Protein AF-A0A167TFJ3-F1 (afdb_monomer)

Organism: NCBI:txid1759441

Solvent-accessible surface area (backbone atoms only — not comparable to full-atom values): 4261 Å² total; per-residue (Å²): 134,84,76,80,48,77,47,81,48,74,47,66,56,60,97,74,83,81,62,89,46,70,68,56,54,54,46,48,76,78,42,83,74,84,44,66,52,75,42,64,56,97,89,37,80,56,44,68,57,67,69,36,60,92,60,36,34,94,47,72,47,72,34,76,94

Structure (mmCIF, N/CA/C/O backbone):
data_AF-A0A167TFJ3-F1
#
_entry.id   AF-A0A167TFJ3-F1
#
loop_
_atom_site.group_PDB
_atom_site.id
_atom_site.type_symbol
_atom_site.label_atom_id
_atom_site.label_alt_id
_atom_site.label_comp_id
_atom_site.label_asym_id
_atom_site.label_entity_id
_atom_site.label_seq_id
_atom_site.pdbx_PDB_ins_code
_atom_site.Cartn_x
_atom_site.Cartn_y
_atom_site.Cartn_z
_atom_site.occupancy
_atom_site.B_iso_or_equiv
_atom_site.auth_seq_id
_atom_site.auth_comp_id
_atom_site.auth_asym_id
_atom_site.auth_atom_id
_atom_site.pdbx_PDB_model_num
ATOM 1 N N . MET A 1 1 ? 24.956 -6.631 -21.126 1.00 49.59 1 MET A N 1
ATOM 2 C CA . MET A 1 1 ? 24.655 -5.738 -19.986 1.00 49.59 1 MET A CA 1
ATOM 3 C C . MET A 1 1 ? 23.212 -5.292 -20.148 1.00 49.59 1 MET A C 1
ATOM 5 O O . MET A 1 1 ? 22.893 -4.797 -21.221 1.00 49.59 1 MET A O 1
ATOM 9 N N . ALA A 1 2 ? 22.335 -5.564 -19.180 1.00 66.00 2 ALA A N 1
ATOM 10 C CA . ALA A 1 2 ? 20.944 -5.110 -19.242 1.00 66.00 2 ALA A CA 1
ATOM 11 C C . ALA A 1 2 ? 20.885 -3.610 -18.915 1.00 66.00 2 ALA A C 1
ATOM 13 O O . ALA A 1 2 ? 21.608 -3.149 -18.032 1.00 66.00 2 ALA A O 1
ATOM 14 N N . GLN A 1 3 ? 20.079 -2.847 -19.652 1.00 66.44 3 GLN A N 1
ATOM 15 C CA . GLN A 1 3 ? 19.826 -1.446 -19.318 1.00 66.44 3 GLN A CA 1
ATOM 16 C C . GLN A 1 3 ? 18.960 -1.370 -18.051 1.00 66.44 3 GLN A C 1
ATOM 18 O O . GLN A 1 3 ? 18.040 -2.182 -17.930 1.00 66.44 3 GLN A O 1
ATOM 23 N N . PRO A 1 4 ? 19.215 -0.411 -17.139 1.00 68.69 4 PRO A N 1
ATOM 24 C CA . PRO A 1 4 ? 18.338 -0.167 -15.999 1.00 68.69 4 PRO A CA 1
ATOM 25 C C . PRO A 1 4 ? 16.927 0.122 -16.505 1.00 68.69 4 PRO A C 1
ATOM 27 O O . PRO A 1 4 ? 16.739 1.026 -17.324 1.00 68.69 4 PRO A O 1
ATOM 30 N N . GLN A 1 5 ? 15.943 -0.642 -16.039 1.00 75.44 5 GLN A N 1
ATOM 31 C CA . GLN A 1 5 ? 14.548 -0.382 -16.372 1.00 75.44 5 GLN A CA 1
ATOM 32 C C . GLN A 1 5 ? 13.943 0.488 -15.275 1.00 75.44 5 GLN A C 1
ATOM 34 O O . GLN A 1 5 ? 14.005 0.153 -14.090 1.00 75.44 5 GLN A O 1
ATOM 39 N N . SER A 1 6 ? 13.374 1.627 -15.670 1.00 77.88 6 SER A N 1
ATOM 40 C CA . SER A 1 6 ? 12.611 2.478 -14.766 1.00 77.88 6 SER A CA 1
ATOM 41 C C . SER A 1 6 ? 11.123 2.203 -14.928 1.00 77.88 6 SER A C 1
ATOM 43 O O . SER A 1 6 ? 10.573 2.222 -16.028 1.00 77.88 6 SER A O 1
ATOM 45 N N . TYR A 1 7 ? 10.467 1.950 -13.802 1.00 82.50 7 TYR A N 1
ATOM 46 C CA . TYR A 1 7 ? 9.025 1.760 -13.736 1.00 82.50 7 TYR A CA 1
ATOM 47 C C . TYR A 1 7 ? 8.403 2.895 -12.936 1.00 82.50 7 TYR A C 1
ATOM 49 O O . TYR A 1 7 ? 8.996 3.388 -11.972 1.00 82.50 7 TYR A O 1
ATOM 57 N N . LEU A 1 8 ? 7.198 3.293 -13.333 1.00 84.94 8 LEU A N 1
ATOM 58 C CA . LEU A 1 8 ? 6.461 4.380 -12.710 1.00 84.94 8 LEU A CA 1
ATOM 59 C C . LEU A 1 8 ? 5.125 3.851 -12.197 1.00 84.94 8 LEU A C 1
ATOM 61 O O . LEU A 1 8 ? 4.342 3.288 -12.959 1.00 84.94 8 LEU A O 1
ATOM 65 N N . ILE A 1 9 ? 4.885 4.018 -10.898 1.00 83.69 9 ILE A N 1
ATOM 66 C CA . ILE A 1 9 ? 3.617 3.654 -10.263 1.00 83.69 9 ILE A CA 1
ATOM 67 C C . ILE A 1 9 ? 3.066 4.874 -9.542 1.00 83.69 9 ILE A C 1
ATOM 69 O O . ILE A 1 9 ? 3.752 5.493 -8.727 1.00 83.69 9 ILE A O 1
ATOM 73 N N . THR A 1 10 ? 1.804 5.186 -9.812 1.00 82.12 10 THR A N 1
ATOM 74 C CA . THR A 1 10 ? 1.056 6.226 -9.109 1.00 82.12 10 THR A CA 1
ATOM 75 C C . THR A 1 10 ? 0.063 5.567 -8.165 1.00 82.12 10 THR A C 1
ATOM 77 O O . THR A 1 10 ? -0.796 4.798 -8.591 1.00 82.12 10 THR A O 1
ATOM 80 N N . PHE A 1 11 ? 0.164 5.891 -6.880 1.00 80.12 11 PHE A N 1
ATOM 81 C CA . PHE A 1 11 ? -0.827 5.503 -5.882 1.00 80.12 11 PHE A CA 1
ATOM 82 C C . PHE A 1 11 ? -1.719 6.715 -5.645 1.00 80.12 11 PHE A C 1
ATOM 84 O O . PHE A 1 11 ? -1.203 7.718 -5.170 1.00 80.12 11 PHE A O 1
ATOM 91 N N . GLN A 1 12 ? -3.008 6.640 -5.997 1.00 76.69 12 GLN A N 1
ATOM 92 C CA . GLN A 1 12 ? -3.973 7.738 -5.791 1.00 76.69 12 GLN A CA 1
ATOM 93 C C . GLN A 1 12 ? -4.696 7.648 -4.438 1.00 76.69 12 GLN A C 1
ATOM 95 O O . GLN A 1 12 ? -5.057 8.648 -3.821 1.00 76.69 12 GLN A O 1
ATOM 100 N N . GLY A 1 13 ? -4.912 6.432 -3.954 1.00 71.25 13 GLY A N 1
ATOM 101 C CA . GLY A 1 13 ? -5.676 6.177 -2.746 1.00 71.25 13 GLY A CA 1
ATOM 102 C C . GLY A 1 13 ? -6.004 4.701 -2.633 1.00 71.25 13 GLY A C 1
ATOM 103 O O . GLY A 1 13 ? -5.703 3.910 -3.527 1.00 71.25 13 GLY A O 1
ATOM 104 N N . ILE A 1 14 ? -6.610 4.337 -1.512 1.00 72.00 14 ILE A N 1
ATOM 105 C CA . ILE A 1 14 ? -7.232 3.029 -1.346 1.00 72.00 14 ILE A CA 1
ATOM 106 C C . ILE A 1 14 ? -8.682 3.304 -0.973 1.00 72.00 14 ILE A C 1
ATOM 108 O O . ILE A 1 14 ? -8.933 3.810 0.124 1.00 72.00 14 ILE A O 1
ATOM 112 N N . ASP A 1 15 ? -9.602 3.001 -1.891 1.00 65.06 15 ASP A N 1
ATOM 113 C CA . ASP A 1 15 ? -11.039 3.239 -1.702 1.00 65.06 15 ASP A CA 1
ATOM 114 C C . ASP A 1 15 ? -11.565 2.475 -0.482 1.00 65.06 15 ASP A C 1
ATOM 116 O O . ASP A 1 15 ? -12.228 3.046 0.383 1.00 65.06 15 ASP A O 1
ATOM 120 N N . GLU A 1 16 ? -11.170 1.207 -0.339 1.00 63.38 16 GLU A N 1
ATOM 121 C CA . GLU A 1 16 ? -11.519 0.382 0.813 1.00 63.38 16 GLU A CA 1
ATOM 122 C C . GLU A 1 16 ? -10.295 -0.349 1.371 1.00 63.38 16 GLU A C 1
ATOM 124 O O . GLU A 1 16 ? -9.776 -1.308 0.805 1.00 63.38 16 GLU A O 1
ATOM 129 N N . LEU A 1 17 ? -9.834 0.091 2.544 1.00 65.81 17 LEU A N 1
ATOM 130 C CA . LEU A 1 17 ? -8.904 -0.683 3.363 1.00 65.81 17 LEU A CA 1
ATOM 131 C C . LEU A 1 17 ? -9.707 -1.688 4.193 1.00 65.81 17 LEU A C 1
ATOM 133 O O . LEU A 1 17 ? -10.128 -1.385 5.315 1.00 65.81 17 LEU A O 1
ATOM 137 N N . SER A 1 18 ? -9.914 -2.890 3.652 1.00 64.69 18 SER A N 1
ATOM 138 C CA . SER A 1 18 ? -10.438 -4.012 4.428 1.00 64.69 18 SER A CA 1
ATOM 139 C C . SER A 1 18 ? -9.319 -4.590 5.295 1.00 64.69 18 SER A C 1
ATOM 141 O O . SER A 1 18 ? -8.407 -5.267 4.820 1.00 64.69 18 SER A O 1
ATOM 143 N N . TRP A 1 19 ? -9.369 -4.309 6.590 1.00 68.38 19 TRP A N 1
ATOM 144 C CA . TRP A 1 19 ? -8.420 -4.872 7.541 1.00 68.38 19 TRP A CA 1
ATOM 145 C C . TRP A 1 19 ? -8.832 -6.302 7.871 1.00 68.38 19 TRP A C 1
ATOM 147 O O . TRP A 1 19 ? -9.877 -6.532 8.478 1.00 68.38 19 TRP A O 1
ATOM 157 N N . THR A 1 20 ? -7.984 -7.262 7.523 1.00 74.19 20 THR A N 1
ATOM 158 C CA . THR A 1 20 ? -8.181 -8.670 7.894 1.00 74.19 20 THR A CA 1
ATOM 159 C C . THR A 1 20 ? -8.050 -8.891 9.404 1.00 74.19 20 THR A C 1
ATOM 161 O O . THR A 1 20 ? -8.627 -9.824 9.954 1.00 74.19 20 THR A O 1
ATOM 164 N N . SER A 1 21 ? -7.334 -8.004 10.105 1.00 74.88 21 SER A N 1
ATOM 165 C CA . SER A 1 21 ? -7.183 -8.049 11.558 1.00 74.88 21 SER A CA 1
ATOM 166 C C . SER A 1 21 ? -8.237 -7.203 12.274 1.00 74.88 21 SER A C 1
ATOM 168 O O . SER A 1 21 ? -8.175 -5.972 12.293 1.00 74.88 21 SER A O 1
ATOM 170 N N . THR A 1 22 ? -9.148 -7.877 12.978 1.00 79.44 22 THR A N 1
ATOM 171 C CA . THR A 1 22 ? -10.173 -7.261 13.837 1.00 79.44 22 THR A CA 1
ATOM 172 C C . THR A 1 22 ? -9.581 -6.320 14.892 1.00 79.44 22 THR A C 1
ATOM 174 O O . THR A 1 22 ? -10.191 -5.307 15.242 1.00 79.44 22 THR A O 1
ATOM 177 N N . ALA A 1 23 ? -8.389 -6.636 15.408 1.00 80.25 23 ALA A N 1
ATOM 178 C CA . ALA A 1 23 ? -7.693 -5.804 16.386 1.00 80.25 23 ALA A CA 1
ATOM 179 C C . ALA A 1 23 ? -7.247 -4.469 15.770 1.00 80.25 23 ALA A C 1
ATOM 181 O O . ALA A 1 23 ? -7.505 -3.412 16.351 1.00 80.25 23 ALA A O 1
ATOM 182 N N . TYR A 1 24 ? -6.672 -4.498 14.564 1.00 75.56 24 TYR A N 1
ATOM 183 C CA . TYR A 1 24 ? -6.279 -3.287 13.839 1.00 75.56 24 TYR A CA 1
ATOM 184 C C . TYR A 1 24 ? -7.484 -2.427 13.448 1.00 75.56 24 TYR A C 1
ATOM 186 O O . TYR A 1 24 ? -7.438 -1.207 13.626 1.00 75.56 24 TYR A O 1
ATOM 194 N N . SER A 1 25 ? -8.597 -3.036 13.020 1.00 76.94 25 SER A N 1
ATOM 195 C CA . SER A 1 25 ? -9.834 -2.296 12.722 1.00 76.94 25 SER A CA 1
ATOM 196 C C . SER A 1 25 ? -10.344 -1.520 13.938 1.00 76.94 25 SER A C 1
ATOM 198 O O . SER A 1 25 ? -10.790 -0.380 13.811 1.00 76.94 25 SER A O 1
ATOM 200 N N . LYS A 1 26 ? -10.272 -2.121 15.135 1.00 83.00 26 LYS A N 1
ATOM 201 C CA .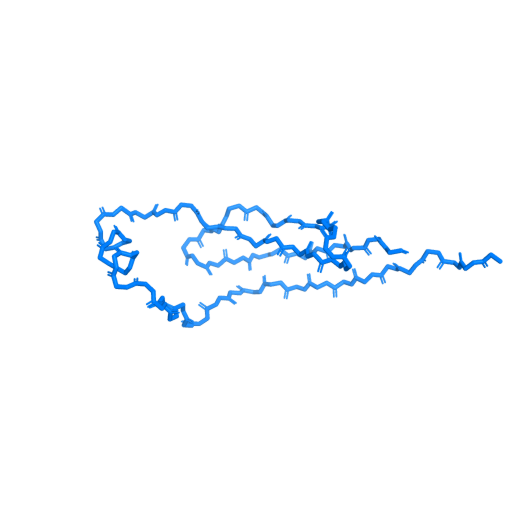 LYS A 1 26 ? -10.654 -1.466 16.398 1.00 83.00 26 LYS A CA 1
ATOM 202 C C . LYS A 1 26 ? -9.656 -0.380 16.805 1.00 83.00 26 LYS A C 1
ATOM 204 O O . LYS A 1 26 ? -10.080 0.692 17.234 1.00 83.00 26 LYS A O 1
ATOM 209 N N . LEU A 1 27 ? -8.357 -0.634 16.651 1.00 82.06 27 LEU A N 1
ATOM 210 C CA . LEU A 1 27 ? -7.292 0.318 16.975 1.00 82.06 27 LEU A CA 1
ATOM 211 C C . LEU A 1 27 ? -7.400 1.594 16.129 1.00 82.06 27 LEU A C 1
ATOM 213 O O . LEU A 1 27 ? -7.391 2.691 16.684 1.00 82.06 27 LEU A O 1
ATOM 217 N N . ARG A 1 28 ? -7.600 1.462 14.809 1.00 76.06 28 ARG A N 1
ATOM 218 C CA . ARG A 1 28 ? -7.706 2.600 13.880 1.00 76.06 28 ARG A CA 1
ATOM 219 C C . ARG A 1 28 ? -8.900 3.520 14.166 1.00 76.06 28 ARG A C 1
ATOM 221 O O . ARG A 1 28 ? -8.855 4.712 13.876 1.00 76.06 28 ARG A O 1
ATOM 228 N N . LYS A 1 29 ? -9.984 2.980 14.733 1.00 78.94 29 LYS A N 1
ATOM 229 C CA . LYS A 1 29 ? -11.136 3.792 15.163 1.00 78.94 29 LYS A CA 1
ATOM 230 C C . LYS A 1 29 ? -10.800 4.694 16.354 1.00 78.94 29 LYS A C 1
ATOM 232 O O . LYS A 1 29 ? -11.441 5.723 16.518 1.00 78.9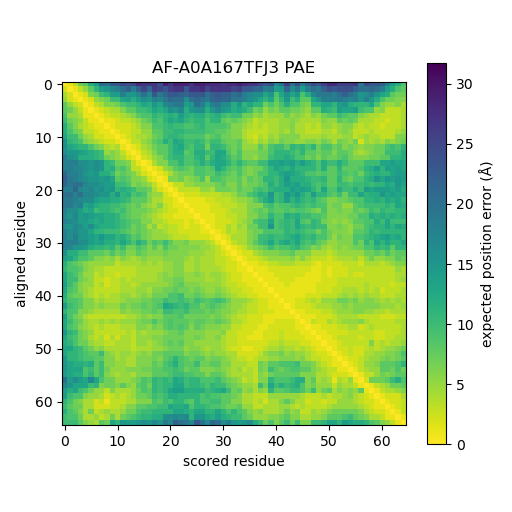4 29 LYS A O 1
ATOM 237 N N . LYS A 1 30 ? -9.820 4.310 17.177 1.00 83.38 30 LYS A N 1
ATOM 238 C CA . LYS A 1 30 ? -9.390 5.068 18.362 1.00 83.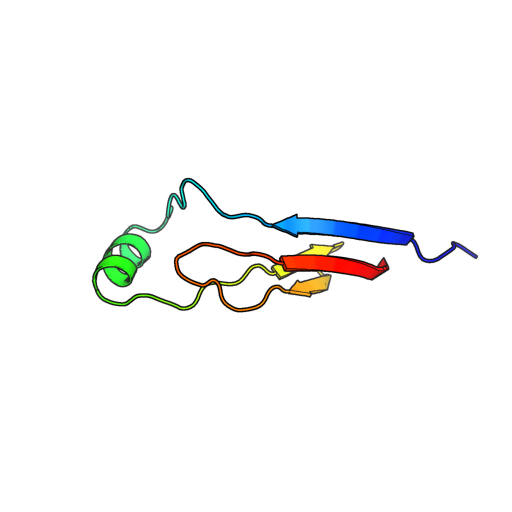38 30 LYS A CA 1
ATOM 239 C C . LYS A 1 30 ? -8.197 5.981 18.083 1.00 83.38 30 LYS A C 1
ATOM 241 O O . LYS A 1 30 ? -8.109 7.058 18.656 1.00 83.38 30 LYS A O 1
ATOM 246 N N . ILE A 1 31 ? -7.284 5.551 17.220 1.00 78.38 31 ILE A N 1
ATOM 247 C CA . ILE A 1 31 ? -6.045 6.254 16.875 1.00 78.38 31 ILE A CA 1
ATOM 248 C C . ILE A 1 31 ? -5.961 6.262 15.353 1.00 78.38 31 ILE A C 1
ATOM 250 O O . ILE A 1 31 ? -6.176 5.220 14.755 1.00 78.38 31 ILE A O 1
ATOM 254 N N . LYS A 1 32 ? -5.649 7.388 14.704 1.00 76.25 32 LYS A N 1
ATOM 255 C CA . LYS A 1 32 ? -5.393 7.414 13.252 1.00 76.25 32 LYS A CA 1
ATOM 256 C C . LYS A 1 32 ? -3.913 7.087 13.000 1.00 76.25 32 LYS A C 1
ATOM 258 O O . LYS A 1 32 ? -3.096 7.998 13.109 1.00 76.25 32 LYS A O 1
ATOM 263 N N . PRO A 1 33 ? -3.527 5.826 12.719 1.00 77.81 33 PRO A N 1
ATOM 264 C CA . PRO A 1 33 ? -2.139 5.506 12.437 1.00 77.81 33 PRO A CA 1
ATOM 265 C C . PRO A 1 33 ? -1.712 6.149 11.119 1.00 77.81 33 PRO A C 1
ATOM 267 O O . PRO A 1 33 ? -2.489 6.232 10.164 1.00 77.81 33 PRO A O 1
ATOM 270 N N . ASN A 1 34 ? -0.447 6.545 11.066 1.00 84.50 34 ASN A N 1
ATOM 271 C CA . ASN A 1 34 ? 0.201 6.953 9.832 1.00 84.50 34 ASN A CA 1
ATOM 272 C C . ASN A 1 34 ? 0.329 5.737 8.909 1.00 84.50 34 ASN A C 1
ATOM 274 O O . ASN A 1 34 ? 0.903 4.721 9.301 1.00 84.50 34 ASN A O 1
ATOM 278 N N . LEU A 1 35 ? -0.196 5.840 7.691 1.00 84.00 35 LEU A N 1
ATOM 279 C CA . LEU A 1 35 ? -0.127 4.779 6.687 1.00 84.00 35 LEU A CA 1
ATOM 280 C C . LEU A 1 35 ? 0.883 5.158 5.609 1.00 84.00 35 LEU A C 1
ATOM 282 O O . LEU A 1 35 ? 0.965 6.319 5.233 1.00 84.00 35 LEU A O 1
ATOM 286 N N . TYR A 1 36 ? 1.618 4.194 5.072 1.00 88.69 36 TYR A N 1
ATOM 287 C CA . TYR A 1 36 ? 2.461 4.363 3.889 1.00 88.69 36 TYR A CA 1
ATOM 288 C C . TYR A 1 36 ? 2.520 3.041 3.125 1.00 88.69 36 TYR A C 1
ATOM 290 O O . TYR A 1 36 ? 2.183 1.996 3.679 1.00 88.69 36 TYR A O 1
ATOM 298 N N . ILE A 1 37 ? 2.953 3.092 1.870 1.00 87.44 37 ILE A N 1
ATOM 299 C CA . ILE A 1 37 ? 3.082 1.925 1.000 1.00 87.44 37 ILE A CA 1
ATOM 300 C C . ILE A 1 37 ? 4.568 1.652 0.782 1.00 87.44 37 ILE A C 1
ATOM 302 O O . ILE A 1 37 ? 5.343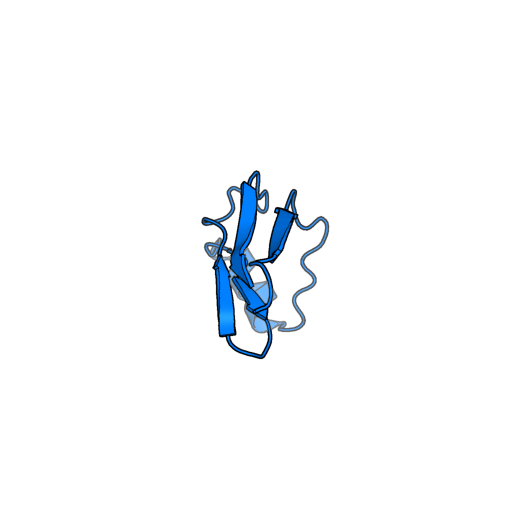 2.576 0.528 1.00 87.44 37 ILE A O 1
ATOM 306 N N . GLU A 1 38 ? 4.968 0.387 0.886 1.00 91.00 38 GLU A N 1
ATOM 307 C CA . GLU A 1 38 ? 6.282 -0.085 0.451 1.00 91.00 38 GLU A CA 1
ATOM 308 C C . GLU A 1 38 ? 6.129 -0.991 -0.759 1.00 91.00 38 GLU A C 1
ATOM 310 O O . GLU A 1 38 ? 5.253 -1.854 -0.788 1.00 91.00 38 GLU A O 1
ATOM 315 N N . VAL A 1 39 ? 7.018 -0.818 -1.732 1.00 88.31 39 VAL A N 1
ATOM 316 C CA . VAL A 1 39 ? 7.087 -1.678 -2.909 1.00 88.31 39 VAL A CA 1
ATOM 317 C C . VAL A 1 39 ? 8.341 -2.529 -2.818 1.00 88.31 39 VAL A C 1
ATOM 319 O O . VAL A 1 39 ? 9.442 -2.015 -2.592 1.00 88.31 39 VAL 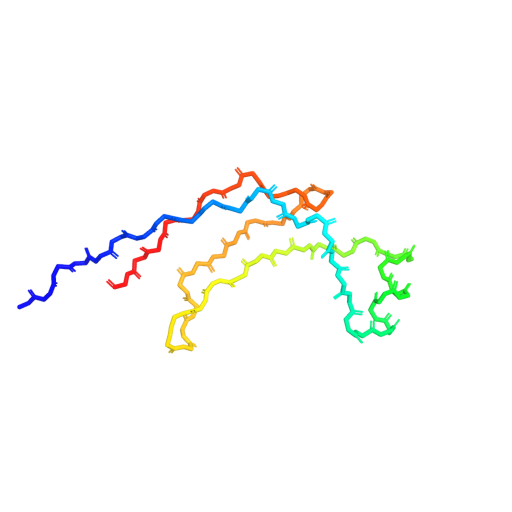A O 1
ATOM 322 N N . HIS A 1 40 ? 8.157 -3.836 -2.978 1.00 89.56 40 HIS A N 1
ATOM 323 C CA . HIS A 1 40 ? 9.215 -4.836 -2.933 1.00 89.56 40 HIS A CA 1
ATOM 324 C C . HIS A 1 40 ? 9.238 -5.609 -4.252 1.00 89.56 40 HIS A C 1
ATOM 326 O O . HIS A 1 40 ? 8.188 -6.020 -4.739 1.00 89.56 40 HIS A O 1
ATOM 332 N N . ILE A 1 41 ? 10.431 -5.811 -4.806 1.00 87.56 41 ILE A N 1
ATOM 333 C CA . ILE A 1 41 ? 10.696 -6.652 -5.982 1.00 87.56 41 ILE A CA 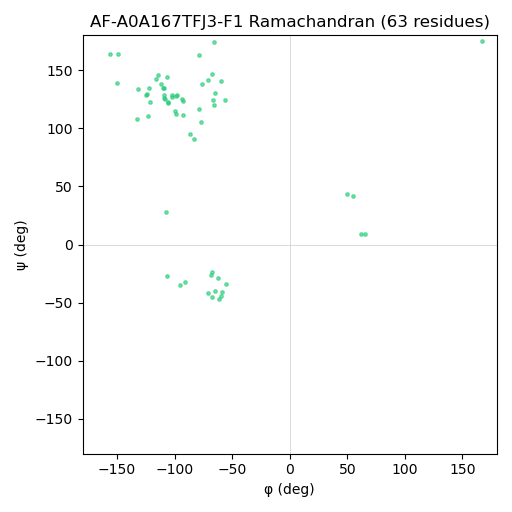1
ATOM 334 C C . ILE A 1 41 ? 11.737 -7.678 -5.545 1.00 87.56 41 ILE A C 1
ATOM 336 O O . ILE A 1 41 ? 12.718 -7.302 -4.906 1.00 87.56 41 ILE A O 1
ATOM 340 N N . ASP A 1 42 ? 11.494 -8.963 -5.806 1.00 89.94 42 ASP A N 1
ATOM 341 C CA . ASP A 1 42 ? 12.377 -10.065 -5.389 1.00 89.94 42 ASP 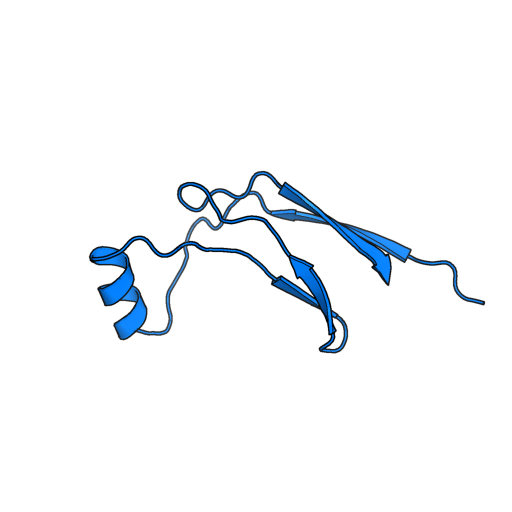A CA 1
ATOM 342 C C . ASP A 1 42 ? 12.770 -9.999 -3.901 1.00 89.94 42 ASP A C 1
ATOM 344 O O . ASP A 1 42 ? 13.928 -10.151 -3.518 1.00 89.94 42 ASP A O 1
ATOM 348 N N . HIS A 1 43 ? 11.786 -9.701 -3.044 1.00 89.00 43 HIS A N 1
ATOM 349 C CA . HIS A 1 43 ? 11.945 -9.511 -1.593 1.00 89.00 43 HIS A CA 1
ATOM 350 C C . HIS A 1 43 ? 12.858 -8.347 -1.164 1.00 89.00 43 HIS A C 1
ATOM 352 O O . HIS A 1 43 ? 13.144 -8.191 0.025 1.00 89.00 43 HIS A O 1
ATOM 358 N N . LYS A 1 44 ? 13.280 -7.489 -2.095 1.00 88.81 44 LYS A N 1
ATOM 359 C CA . LYS A 1 44 ? 14.029 -6.265 -1.815 1.00 88.81 44 LYS A CA 1
ATOM 360 C C . LYS A 1 44 ? 13.108 -5.056 -1.911 1.00 88.81 44 LYS A C 1
ATOM 362 O O . LYS A 1 44 ? 12.453 -4.840 -2.928 1.00 88.81 44 LYS A O 1
ATOM 367 N N . ARG A 1 45 ? 13.112 -4.205 -0.882 1.00 90.31 45 ARG A N 1
ATOM 368 C CA . ARG A 1 45 ? 12.404 -2.920 -0.929 1.00 90.31 45 ARG A CA 1
ATOM 369 C C . ARG A 1 45 ? 13.043 -2.007 -1.975 1.00 90.31 45 ARG A C 1
ATOM 371 O O . ARG A 1 45 ? 14.210 -1.642 -1.836 1.00 90.31 45 ARG A O 1
ATOM 378 N N . VAL A 1 46 ? 12.262 -1.600 -2.971 1.00 90.12 46 VAL A N 1
ATOM 379 C CA . VAL A 1 46 ? 12.715 -0.738 -4.075 1.00 90.12 46 VAL A CA 1
ATOM 380 C C . VAL A 1 46 ? 12.186 0.689 -3.972 1.00 90.12 46 VAL A C 1
ATOM 382 O O . VAL A 1 46 ? 12.847 1.614 -4.432 1.00 90.12 46 VAL A O 1
ATOM 385 N N . ALA A 1 47 ? 11.031 0.895 -3.333 1.00 89.88 47 ALA A N 1
ATOM 386 C CA . ALA A 1 47 ? 10.457 2.222 -3.136 1.00 89.88 47 ALA A CA 1
ATOM 387 C C . ALA A 1 47 ? 9.503 2.268 -1.935 1.00 89.88 47 ALA A C 1
ATOM 389 O O . ALA A 1 47 ? 9.057 1.238 -1.422 1.00 89.88 47 ALA A O 1
ATOM 390 N N . ARG A 1 48 ? 9.193 3.484 -1.481 1.00 90.94 48 ARG A N 1
ATOM 391 C CA . ARG A 1 48 ? 8.253 3.750 -0.389 1.00 90.94 48 ARG A CA 1
ATOM 392 C C . ARG A 1 48 ? 7.580 5.110 -0.595 1.00 90.94 48 ARG A C 1
ATOM 394 O O . ARG A 1 48 ? 8.267 6.069 -0.938 1.00 90.94 48 ARG A O 1
ATOM 401 N N . THR A 1 49 ? 6.278 5.207 -0.328 1.00 89.50 49 THR A N 1
ATOM 402 C CA . THR A 1 49 ? 5.552 6.491 -0.308 1.00 89.50 49 THR A CA 1
ATOM 403 C C . THR A 1 49 ? 5.795 7.260 0.989 1.00 89.50 49 THR A C 1
ATOM 405 O O . THR A 1 49 ? 6.144 6.695 2.031 1.00 89.50 49 THR A O 1
ATOM 408 N N . ARG A 1 50 ? 5.488 8.555 1.000 1.00 87.88 50 ARG A N 1
ATOM 409 C CA . ARG A 1 50 ? 5.283 9.275 2.257 1.00 87.88 50 ARG A CA 1
ATOM 410 C C . ARG A 1 50 ? 4.047 8.752 2.993 1.00 87.88 50 ARG A C 1
ATOM 412 O O . ARG A 1 50 ? 3.299 7.883 2.525 1.00 87.88 50 ARG A O 1
ATOM 419 N N . ILE A 1 51 ? 3.874 9.282 4.198 1.00 88.50 51 ILE A N 1
ATOM 420 C CA . ILE A 1 51 ? 2.698 9.027 5.017 1.00 88.50 51 ILE A CA 1
ATOM 421 C C . ILE A 1 51 ? 1.469 9.620 4.319 1.00 88.50 51 ILE A C 1
ATOM 423 O O . ILE A 1 51 ? 1.482 10.788 3.934 1.00 88.50 51 ILE A O 1
ATOM 427 N N . ALA A 1 52 ? 0.414 8.820 4.188 1.00 85.56 52 ALA A N 1
ATOM 428 C CA . ALA A 1 52 ? -0.868 9.235 3.641 1.00 85.56 52 ALA A CA 1
ATOM 429 C C . ALA A 1 52 ? -1.466 10.372 4.458 1.00 85.56 52 ALA A C 1
ATOM 431 O O . ALA A 1 52 ? -1.507 10.319 5.691 1.00 85.56 52 ALA A O 1
ATOM 432 N N . GLN A 1 53 ? -2.069 11.324 3.758 1.00 81.88 53 GLN A N 1
ATOM 433 C CA . GLN A 1 53 ? -2.963 12.286 4.377 1.00 81.88 53 GLN A CA 1
ATOM 434 C C . GLN A 1 53 ? -4.393 11.811 4.145 1.00 81.88 53 GLN A C 1
ATOM 436 O O . GLN A 1 53 ? -4.867 11.767 3.018 1.00 81.88 53 GLN A O 1
ATOM 441 N N . ASN A 1 54 ? -5.077 11.405 5.216 1.00 77.00 54 ASN A N 1
ATOM 442 C CA . ASN A 1 54 ? -6.472 10.957 5.150 1.00 77.00 54 ASN A CA 1
ATOM 443 C C . ASN A 1 54 ? -6.727 9.805 4.146 1.00 77.00 54 ASN A C 1
ATOM 445 O O . ASN A 1 54 ? -7.727 9.818 3.442 1.00 77.00 54 ASN A O 1
ATOM 449 N N . ASN A 1 55 ? -5.829 8.810 4.097 1.00 73.69 55 ASN A N 1
ATOM 450 C CA . ASN A 1 55 ? -5.834 7.685 3.137 1.00 73.69 55 ASN A CA 1
ATOM 45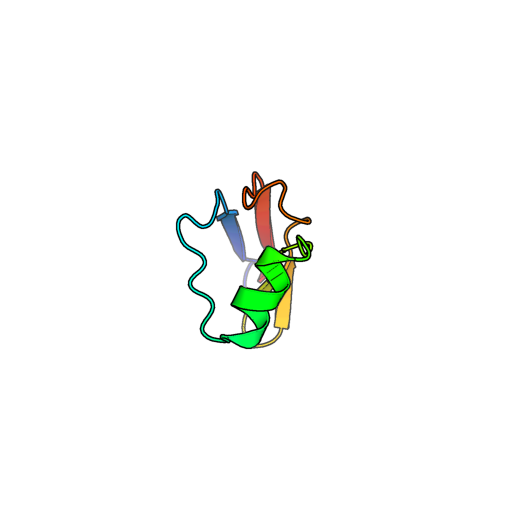1 C C . ASN A 1 55 ? -5.601 8.056 1.664 1.00 73.69 55 ASN A C 1
ATOM 453 O O . ASN A 1 55 ? -5.742 7.199 0.793 1.00 73.69 55 ASN A O 1
ATOM 457 N N . ILE A 1 56 ? -5.230 9.301 1.383 1.00 78.06 56 ILE A N 1
ATOM 458 C CA . ILE A 1 56 ? -4.880 9.747 0.042 1.00 78.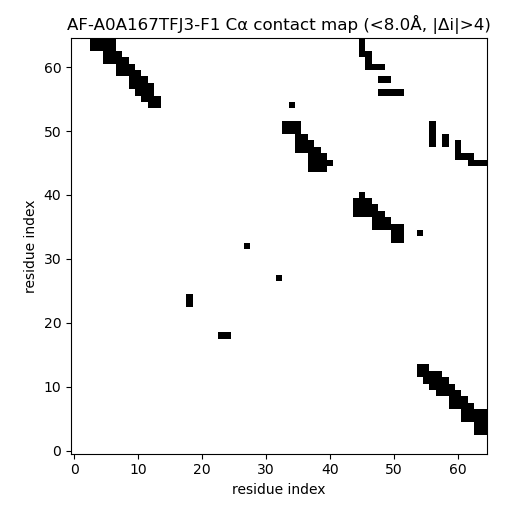06 56 ILE A CA 1
ATOM 459 C C . ILE A 1 56 ? -3.359 9.744 -0.064 1.00 78.06 56 ILE A C 1
ATOM 461 O O . ILE A 1 56 ? -2.653 10.328 0.768 1.00 78.06 56 ILE A O 1
ATOM 465 N N . TRP A 1 57 ? -2.866 9.075 -1.100 1.00 78.50 57 TRP A N 1
ATOM 466 C CA . TRP A 1 57 ? -1.494 9.198 -1.565 1.00 78.50 57 TRP A CA 1
ATOM 467 C C . TRP A 1 57 ? -1.573 9.969 -2.883 1.00 78.50 57 TRP A C 1
ATOM 469 O O . TRP A 1 57 ? -2.366 9.641 -3.747 1.00 78.50 57 TRP A O 1
ATOM 479 N N . GLY A 1 58 ? -0.846 11.075 -3.001 1.00 75.19 58 GLY A N 1
ATOM 480 C CA . GLY A 1 58 ? -0.788 11.885 -4.226 1.00 75.19 58 GLY A CA 1
ATOM 481 C C . GLY A 1 58 ? 0.552 11.717 -4.928 1.00 75.19 58 GLY A C 1
ATOM 482 O O . GLY A 1 58 ? 1.066 12.663 -5.518 1.00 75.19 58 GLY A O 1
ATOM 483 N N . GLU A 1 59 ? 1.184 10.558 -4.747 1.00 77.56 59 GLU A N 1
ATOM 484 C CA . GLU A 1 59 ? 2.600 10.369 -5.028 1.00 77.56 59 GLU A CA 1
ATOM 485 C C . GLU A 1 59 ? 2.822 9.360 -6.143 1.00 77.56 59 GLU A C 1
ATOM 487 O O . GLU A 1 59 ? 2.141 8.340 -6.262 1.00 77.56 59 GLU A O 1
ATOM 492 N N . THR A 1 60 ? 3.831 9.664 -6.951 1.00 82.19 60 THR A N 1
ATOM 493 C CA . THR A 1 60 ? 4.343 8.779 -7.986 1.00 82.19 60 THR A CA 1
ATOM 494 C C . THR A 1 60 ? 5.712 8.288 -7.551 1.00 82.19 60 THR A C 1
ATOM 496 O O . THR A 1 60 ? 6.583 9.091 -7.211 1.00 82.19 60 THR A O 1
ATOM 499 N N . LEU A 1 61 ? 5.889 6.971 -7.541 1.00 82.50 61 LEU A N 1
ATOM 500 C CA . LEU A 1 61 ? 7.154 6.335 -7.215 1.00 82.50 61 LEU A CA 1
ATOM 501 C C . LEU A 1 61 ? 7.846 5.882 -8.496 1.00 82.50 61 LEU A C 1
ATOM 503 O O . LEU A 1 61 ? 7.273 5.143 -9.298 1.00 82.50 61 LEU A O 1
ATOM 507 N N . THR A 1 62 ? 9.098 6.305 -8.644 1.00 83.12 62 THR A N 1
ATOM 508 C CA . THR A 1 62 ? 10.017 5.781 -9.654 1.00 83.12 62 THR A CA 1
ATOM 509 C C . THR A 1 62 ? 10.810 4.641 -9.036 1.00 83.12 62 THR A C 1
ATOM 511 O O . THR A 1 62 ? 11.461 4.823 -8.006 1.00 83.12 62 THR A O 1
ATOM 514 N N . MET A 1 63 ? 10.757 3.470 -9.658 1.00 83.38 63 MET A N 1
ATOM 515 C CA . MET A 1 63 ? 11.488 2.284 -9.219 1.00 83.38 63 MET A CA 1
ATOM 516 C C . MET A 1 63 ? 12.614 1.991 -10.200 1.00 83.38 63 MET A C 1
ATOM 518 O O . MET A 1 63 ? 12.393 2.012 -11.411 1.00 83.38 63 MET A O 1
ATOM 522 N N . TYR A 1 64 ? 13.795 1.701 -9.660 1.00 72.94 64 TYR A N 1
ATOM 523 C CA . TYR A 1 64 ? 14.957 1.265 -10.426 1.00 72.94 64 TYR A CA 1
ATOM 524 C C . TYR A 1 64 ? 15.154 -0.229 -10.183 1.00 72.94 64 TYR A C 1
ATOM 526 O O . TYR A 1 64 ? 15.291 -0.642 -9.026 1.00 72.94 64 TYR A O 1
ATOM 534 N N . VAL A 1 65 ? 15.130 -1.009 -11.263 1.00 68.56 65 VAL A N 1
ATOM 535 C CA . VAL A 1 65 ? 15.337 -2.464 -11.260 1.00 68.56 65 VAL A CA 1
ATOM 536 C C . VAL A 1 65 ? 16.611 -2.788 -12.023 1.00 68.56 65 VAL A C 1
ATOM 538 O O . VAL A 1 65 ? 16.794 -2.215 -13.125 1.00 68.56 65 VAL A O 1
#

Mean predicted aligned error: 7.42 Å

Foldseek 3Di:
DDDWDKDKDFAFFDPDDDDPDPVVVVVCVVPPDFDKDFDDDPNHTFDIFGTDDVRGGGDMDIGID

Radius of gyration: 14.89 Å; Cα contacts (8 Å, |Δi|>4): 80; chains: 1; bounding box: 36×22×38 Å

Nearest PDB structures (foldseek):
  3die-assembly1_B  TM=4.354E-01  e=7.467E+00  Staphylococcus aureus
  6ql7-assembly1_A  TM=2.924E-01  e=2.614E+00  Saccharomyces cerevisiae S288C

Sequence (65 aa):
MAQPQSYLITFQGIDELSWTSTAYSKLRKKIKPNLYIEVHIDHKRVARTRIAQNNIWGETLTMYV

Secondary structure (DSSP, 8-state):
-PPPPEEEEEEEE-S----S-HHHHHHHHHS------EEEETTEEEEE----BTTEEEEEEEEE-

pLDDT: mean 79.35, std 8.41, range [49.59, 91.0]